Protein AF-A0A9E7HA87-F1 (afdb_monomer_lite)

pLDDT: mean 73.68, std 20.13, range [35.69, 98.12]

Organism: NCBI:txid320322

Foldseek 3Di:
DDDPPDPPDDPVVLVVLLVVLVVVVVPDDPVPDDPVNVVVNVVSVVSNVVSVVVVVVVVVVVVVVVVVVVVVVVVVVVVVVVVVVVVVVVVVVVVVVVVVVVVVVVPPDDDDDDDDDDDDDDDDDDDDDDDDDDD

Radius of gyration: 42.21 Å; chains: 1; bounding box: 72×57×112 Å

Secondary structure (DSSP, 8-state):
----------HHHHHHHHHHHHHHHHH--GGG--HHHHHHHHHHHHHHHHHHHHHHHHHHHHHHHHHHHHHHHHHHHHHHHHHHHHHHHHHHHHHHHHHHHHHHHHTS--------------PPPP---------

Sequence (135 aa):
MSKNNEQGFAHSEGNSKLLEIVERVFGTDFDKLNMDDLYRLENDLCDALKWIRSRTDQLMMDSLANLSAKEKSLLEERRLLQSAVIMEERSKSKKIADDSAAAEAAGTSRGNTEGHHAAGWRPPSRSSQPEVDTP

InterPro domains:
  IPR002487 Transcription factor, K-box [PF01486] (23-83)
  IPR002487 Transcription factor, K-box [PS51297] (1-93)

Structure (mmCIF, N/CA/C/O backbone):
data_AF-A0A9E7HA87-F1
#
_entry.id   AF-A0A9E7HA87-F1
#
loop_
_atom_site.group_PDB
_atom_site.id
_atom_site.type_symbol
_atom_site.label_atom_id
_atom_site.label_alt_id
_atom_site.label_comp_id
_atom_site.label_asym_id
_atom_site.label_entity_id
_atom_site.label_seq_id
_atom_site.pdbx_PDB_ins_code
_atom_site.Cartn_x
_atom_site.Cartn_y
_atom_site.Cartn_z
_atom_site.occupancy
_atom_site.B_iso_or_equiv
_atom_site.auth_seq_id
_atom_site.auth_comp_id
_atom_site.auth_asym_id
_atom_site.auth_atom_id
_atom_site.pdbx_PDB_model_num
ATOM 1 N N . MET A 1 1 ? 21.444 11.304 11.295 1.00 35.69 1 MET A N 1
ATOM 2 C CA . MET A 1 1 ? 20.808 10.006 10.984 1.00 35.69 1 MET A CA 1
ATOM 3 C C . MET A 1 1 ? 19.732 9.765 12.028 1.00 35.69 1 MET A C 1
ATOM 5 O O . MET A 1 1 ? 20.048 9.355 13.139 1.00 35.69 1 MET A O 1
ATOM 9 N N . SER A 1 2 ? 18.499 10.172 11.720 1.00 39.34 2 SER A N 1
ATOM 10 C CA . SER A 1 2 ? 17.364 10.050 12.637 1.00 39.34 2 SER A CA 1
ATOM 11 C C . SER A 1 2 ? 17.041 8.582 12.864 1.00 39.34 2 SER A C 1
ATOM 13 O O . SER A 1 2 ? 16.861 7.820 11.917 1.00 39.34 2 SER A O 1
ATOM 15 N N . LYS A 1 3 ? 17.010 8.197 14.137 1.00 44.00 3 LYS A N 1
ATOM 16 C CA . LYS A 1 3 ? 16.531 6.900 14.596 1.00 44.00 3 LYS A CA 1
ATOM 17 C C . LYS A 1 3 ? 15.015 6.898 14.409 1.00 44.00 3 LYS A C 1
ATOM 19 O O . LYS A 1 3 ? 14.299 7.407 15.266 1.00 44.00 3 LYS A O 1
ATOM 24 N N . ASN A 1 4 ? 14.544 6.378 13.281 1.00 40.44 4 ASN A N 1
ATOM 25 C CA . ASN A 1 4 ? 13.134 6.051 13.115 1.00 40.44 4 ASN A CA 1
ATOM 26 C C . ASN A 1 4 ? 12.860 4.830 13.992 1.00 40.44 4 ASN A C 1
ATOM 28 O O . ASN A 1 4 ? 13.150 3.692 13.632 1.00 40.44 4 ASN A O 1
ATOM 32 N N . ASN A 1 5 ? 12.411 5.119 15.209 1.00 43.28 5 ASN A N 1
ATOM 33 C CA . ASN A 1 5 ? 11.911 4.155 16.170 1.00 43.28 5 ASN A CA 1
ATOM 34 C C . ASN A 1 5 ? 10.500 3.736 15.752 1.00 43.28 5 ASN A C 1
ATOM 36 O O . ASN A 1 5 ? 9.516 4.136 16.363 1.00 43.28 5 ASN A O 1
ATOM 40 N N . GLU A 1 6 ? 10.414 2.953 14.689 1.00 47.16 6 GLU A N 1
ATOM 41 C CA . GLU A 1 6 ? 9.244 2.133 14.424 1.00 47.16 6 GLU A CA 1
ATOM 42 C C . GLU A 1 6 ? 9.715 0.708 14.655 1.00 47.16 6 GLU A C 1
ATOM 44 O O . GLU A 1 6 ? 10.301 0.063 13.787 1.00 47.16 6 GLU A O 1
ATOM 49 N N . GLN A 1 7 ? 9.535 0.237 15.892 1.00 48.50 7 GLN A N 1
ATOM 50 C CA . GLN A 1 7 ? 9.425 -1.193 16.127 1.00 48.50 7 GLN A CA 1
ATOM 51 C C . GLN A 1 7 ? 8.265 -1.655 15.249 1.00 48.50 7 GLN A C 1
ATOM 53 O O . GLN A 1 7 ? 7.102 -1.505 15.618 1.00 48.50 7 GLN A O 1
ATOM 58 N N . GLY A 1 8 ? 8.589 -2.112 14.040 1.00 47.25 8 GLY A N 1
ATOM 59 C CA . GLY A 1 8 ? 7.653 -2.779 13.159 1.00 47.25 8 GLY A CA 1
ATOM 60 C C . GLY A 1 8 ? 7.203 -4.022 13.895 1.00 47.25 8 GLY A C 1
ATOM 61 O O . GLY A 1 8 ? 7.888 -5.043 13.878 1.00 47.25 8 GLY A O 1
ATOM 62 N N . PHE A 1 9 ? 6.102 -3.909 14.627 1.00 54.44 9 PHE A N 1
ATOM 63 C CA . PHE A 1 9 ? 5.472 -5.067 15.210 1.00 54.44 9 PHE A CA 1
ATOM 64 C C . PHE A 1 9 ? 5.173 -6.046 14.067 1.00 54.44 9 PHE A C 1
ATOM 66 O O . PHE A 1 9 ? 4.648 -5.661 13.017 1.00 54.44 9 PHE A O 1
ATOM 73 N N . ALA A 1 10 ? 5.553 -7.306 14.255 1.00 58.53 10 ALA A N 1
ATOM 74 C CA . ALA A 1 10 ? 5.502 -8.311 13.208 1.00 58.53 10 ALA A CA 1
ATOM 75 C C . ALA A 1 10 ? 4.094 -8.415 12.591 1.00 58.53 10 ALA A C 1
ATOM 77 O O . ALA A 1 10 ? 3.083 -8.378 13.294 1.00 58.53 10 ALA A O 1
ATOM 78 N N . HIS A 1 11 ? 4.031 -8.596 11.267 1.00 60.31 11 HIS A N 1
ATOM 79 C CA . HIS A 1 11 ? 2.785 -8.674 10.491 1.00 60.31 11 HIS A CA 1
ATOM 80 C C . HIS A 1 11 ? 1.762 -9.679 11.064 1.00 60.31 11 HIS A C 1
ATOM 82 O O . HIS A 1 11 ? 0.555 -9.456 10.984 1.00 60.31 11 HIS A O 1
ATOM 88 N N . SER A 1 12 ? 2.235 -10.769 11.681 1.00 62.78 12 SER A N 1
ATOM 89 C CA . SER A 1 12 ? 1.391 -11.779 12.330 1.00 62.78 12 SER A CA 1
ATOM 90 C C . SER A 1 12 ? 0.789 -11.315 13.660 1.00 62.78 12 SER A C 1
ATOM 92 O O . SER A 1 12 ? -0.354 -11.647 13.961 1.00 62.78 12 SER A O 1
ATOM 94 N N . GLU A 1 13 ? 1.530 -10.533 14.444 1.00 67.12 13 GLU A N 1
ATOM 95 C CA . GLU A 1 13 ? 1.097 -10.046 15.758 1.00 67.12 13 GLU A CA 1
ATOM 96 C C . GLU A 1 13 ? 0.048 -8.934 15.615 1.00 67.12 13 GLU A C 1
ATOM 98 O O . GLU A 1 13 ? -0.961 -8.933 16.319 1.00 67.12 13 GLU A O 1
ATOM 103 N N . GLY A 1 14 ? 0.214 -8.058 14.618 1.00 72.88 14 GLY A N 1
ATOM 104 C CA . GLY A 1 14 ? -0.758 -7.007 14.302 1.00 72.88 14 GLY A CA 1
ATOM 105 C C . GLY A 1 14 ? -2.106 -7.533 13.824 1.00 72.88 14 GLY A C 1
ATOM 106 O O . GLY A 1 14 ? -3.143 -7.048 14.268 1.00 72.88 14 GLY A O 1
ATOM 107 N N . ASN A 1 15 ? -2.110 -8.560 12.968 1.00 79.38 15 ASN A N 1
ATOM 108 C CA . ASN A 1 15 ? -3.357 -9.171 12.498 1.00 79.38 15 ASN A CA 1
ATOM 109 C C . ASN A 1 15 ? -4.116 -9.863 13.639 1.00 79.38 15 ASN A C 1
ATOM 111 O O . ASN A 1 15 ? -5.333 -9.718 13.727 1.00 79.38 15 ASN A O 1
ATOM 115 N N . SER A 1 16 ? -3.409 -10.571 14.528 1.00 81.06 16 SER A N 1
ATOM 116 C CA . SER A 1 16 ? -4.027 -11.198 15.703 1.00 81.06 16 SER A CA 1
ATOM 117 C C . SER A 1 16 ? -4.630 -10.153 16.642 1.00 81.06 16 SER A C 1
ATOM 119 O O . SER A 1 16 ? -5.765 -10.306 17.084 1.00 81.06 16 SER A O 1
ATOM 121 N N . LYS A 1 17 ? -3.898 -9.065 16.909 1.00 79.56 17 LYS A N 1
ATOM 122 C CA . LYS A 1 17 ? -4.358 -7.996 17.799 1.00 79.56 17 LYS A CA 1
ATOM 123 C C . LYS A 1 17 ? -5.535 -7.217 17.207 1.00 79.56 17 LYS A C 1
ATOM 125 O O . LYS A 1 17 ? -6.478 -6.901 17.921 1.00 79.56 17 LYS A O 1
ATOM 130 N N . LEU A 1 18 ? -5.523 -6.952 15.898 1.00 85.31 18 LEU A N 1
ATOM 131 C CA . LEU A 1 18 ? -6.658 -6.346 15.196 1.00 85.31 18 LEU A CA 1
ATOM 132 C C . LEU A 1 18 ? -7.916 -7.212 15.291 1.00 85.31 18 LEU A C 1
ATOM 134 O O . LEU A 1 18 ? -8.992 -6.678 15.543 1.00 85.31 18 LEU A O 1
ATOM 138 N N . LEU A 1 19 ? -7.787 -8.529 15.109 1.00 86.25 19 LEU A N 1
ATOM 139 C CA . LEU A 1 19 ? -8.917 -9.448 15.220 1.00 86.25 19 LEU A CA 1
ATOM 140 C C . LEU A 1 19 ? -9.495 -9.455 16.640 1.00 86.25 19 LEU A C 1
ATOM 142 O O . LEU A 1 19 ? -10.707 -9.354 16.800 1.00 86.25 19 LEU A O 1
ATOM 146 N N . GLU A 1 20 ? -8.632 -9.476 17.656 1.00 84.81 20 GLU A N 1
ATOM 147 C CA . GLU A 1 20 ? -9.042 -9.408 19.061 1.00 84.81 20 GLU A CA 1
ATOM 148 C C . GLU A 1 20 ? -9.795 -8.104 19.383 1.00 84.81 20 GLU A C 1
ATOM 150 O O . GLU A 1 20 ? -10.828 -8.125 20.052 1.00 84.81 20 GLU A O 1
ATOM 155 N N . ILE A 1 21 ? -9.311 -6.964 18.876 1.00 84.25 21 ILE A N 1
ATOM 156 C CA . ILE A 1 21 ? -9.971 -5.660 19.050 1.00 84.25 21 ILE A CA 1
ATOM 157 C C . ILE A 1 21 ? -11.345 -5.659 18.371 1.00 84.25 21 ILE A C 1
ATOM 159 O O . ILE A 1 21 ? -12.324 -5.212 18.963 1.00 84.25 21 ILE A O 1
ATOM 163 N N . VAL A 1 22 ? -11.433 -6.185 17.147 1.00 84.62 22 VAL A N 1
ATOM 164 C CA . VAL A 1 22 ? -12.688 -6.292 16.393 1.00 84.62 22 VAL A CA 1
ATOM 165 C C . VAL A 1 22 ? -13.698 -7.155 17.152 1.00 84.62 22 VAL A C 1
ATOM 167 O O . VAL A 1 22 ? -14.807 -6.694 17.410 1.00 84.62 22 VAL A O 1
ATOM 170 N N . GLU A 1 23 ? -13.322 -8.362 17.578 1.00 83.88 23 GLU A N 1
ATOM 171 C CA . GLU A 1 23 ? -14.208 -9.241 18.354 1.00 83.88 23 GLU A CA 1
ATOM 172 C C . GLU A 1 23 ? -14.693 -8.576 19.647 1.00 83.88 23 GLU A C 1
ATOM 174 O O . GLU A 1 23 ? -15.881 -8.641 19.972 1.00 83.88 23 GLU A O 1
ATOM 179 N N . ARG A 1 24 ? -13.797 -7.875 20.350 1.00 80.31 24 ARG A N 1
ATOM 180 C CA . ARG A 1 24 ? -14.126 -7.150 21.580 1.00 80.31 24 ARG A CA 1
ATOM 181 C C . ARG A 1 24 ? -15.154 -6.045 21.336 1.00 80.31 24 ARG A C 1
ATOM 183 O O . ARG A 1 24 ? -16.128 -5.982 22.074 1.00 80.31 24 ARG A O 1
ATOM 190 N N . VAL A 1 25 ? -14.968 -5.225 20.298 1.00 80.88 25 VAL A N 1
ATOM 191 C CA . VAL A 1 25 ? -15.869 -4.107 19.947 1.00 80.88 25 VAL A CA 1
ATOM 192 C C . VAL A 1 25 ? -17.247 -4.610 19.498 1.00 80.88 25 VAL A C 1
ATOM 194 O O . VAL A 1 25 ? -18.268 -4.034 19.870 1.00 80.88 25 VAL A O 1
ATOM 197 N N . PHE A 1 26 ? -17.302 -5.684 18.703 1.00 78.44 26 PHE A N 1
ATOM 198 C CA . PHE A 1 26 ? -18.569 -6.239 18.210 1.00 78.44 26 PHE A CA 1
ATOM 199 C C . PHE A 1 26 ? -19.359 -6.996 19.289 1.00 78.44 26 PHE A C 1
ATOM 201 O O . PHE A 1 26 ? -20.580 -7.099 19.183 1.00 78.44 26 PHE A O 1
ATOM 208 N N . GLY A 1 27 ? -18.685 -7.520 20.317 1.00 76.19 27 GLY A N 1
ATOM 209 C CA . GLY A 1 27 ? -19.312 -8.213 21.445 1.00 76.19 27 GLY A CA 1
ATOM 210 C C . GLY A 1 27 ? -19.712 -7.313 22.619 1.00 76.19 27 GLY A C 1
ATOM 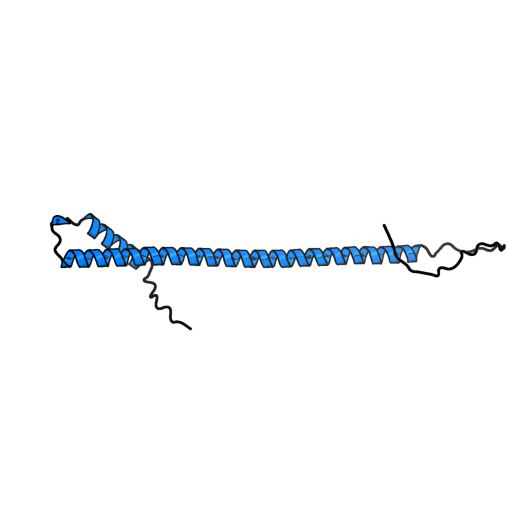211 O O . GLY A 1 27 ? -20.379 -7.785 23.540 1.00 76.19 27 GLY A O 1
ATOM 212 N N . THR A 1 28 ? -19.304 -6.040 22.625 1.00 79.94 28 THR A N 1
ATOM 213 C CA . THR A 1 28 ? -19.588 -5.115 23.731 1.00 79.94 28 THR A CA 1
ATOM 214 C C . THR A 1 28 ? -20.992 -4.519 23.675 1.00 79.94 28 THR A C 1
ATOM 216 O O . THR A 1 28 ? -21.415 -3.960 22.667 1.00 79.94 28 THR A O 1
ATOM 219 N N . ASP A 1 29 ? -21.687 -4.584 24.812 1.00 80.88 29 ASP A N 1
ATOM 220 C CA . ASP A 1 29 ? -22.921 -3.842 25.071 1.00 80.88 29 ASP A CA 1
ATOM 221 C C . ASP A 1 29 ? -22.562 -2.462 25.639 1.00 80.88 29 ASP A C 1
ATOM 223 O O . ASP A 1 29 ? -22.144 -2.340 26.795 1.00 80.88 29 ASP A O 1
ATOM 227 N N . PHE A 1 30 ? -22.672 -1.430 24.801 1.00 76.06 30 PHE A N 1
ATOM 228 C CA . PHE A 1 30 ? -22.210 -0.076 25.111 1.00 76.06 30 PHE A CA 1
ATOM 229 C C . PHE A 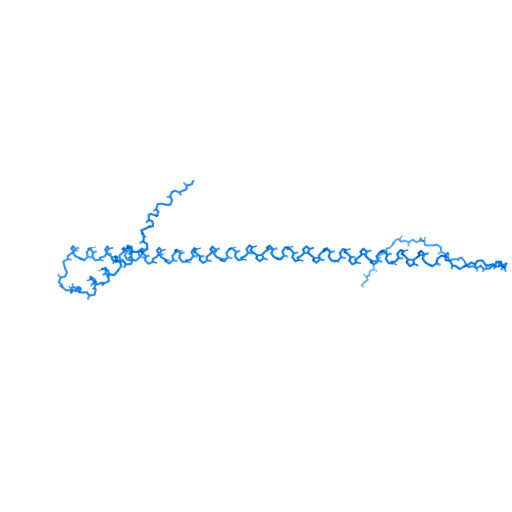1 30 ? -22.925 0.556 26.308 1.00 76.06 30 PHE A C 1
ATOM 231 O O . PHE A 1 30 ? -22.316 1.350 27.023 1.00 76.06 30 PHE A O 1
ATOM 238 N N . ASP A 1 31 ? -24.165 0.150 26.582 1.00 79.81 31 ASP A N 1
ATOM 239 C CA . ASP A 1 31 ? -24.965 0.690 27.686 1.00 79.81 31 ASP A CA 1
ATOM 240 C C . ASP A 1 31 ? -24.482 0.198 29.062 1.00 79.81 31 ASP A C 1
ATOM 242 O O . ASP A 1 31 ? -24.870 0.738 30.100 1.00 79.81 31 ASP A O 1
ATOM 246 N N . LYS A 1 32 ? -23.622 -0.830 29.087 1.00 84.56 32 LYS A N 1
ATOM 247 C CA . LYS A 1 32 ? -23.067 -1.434 30.309 1.00 84.56 32 LYS A CA 1
ATOM 248 C C . LYS A 1 32 ? -21.609 -1.062 30.569 1.00 84.56 32 LYS A C 1
ATOM 250 O O . LYS A 1 32 ? -21.064 -1.477 31.593 1.00 84.56 32 LYS A O 1
ATOM 255 N N . LEU A 1 33 ? -20.970 -0.320 29.664 1.00 85.44 33 LEU A N 1
ATOM 256 C CA . LEU A 1 33 ? -19.570 0.068 29.817 1.00 85.44 33 LEU A CA 1
ATOM 257 C C . LEU A 1 33 ? -19.429 1.132 30.908 1.00 85.44 33 LEU A C 1
ATOM 259 O O . LEU A 1 33 ? -20.157 2.124 30.939 1.00 85.44 33 LEU A O 1
ATOM 263 N N . ASN A 1 34 ? -18.458 0.938 31.796 1.00 88.06 34 ASN A N 1
ATOM 264 C CA . ASN A 1 34 ? -18.014 1.991 32.705 1.00 88.06 34 ASN A CA 1
ATOM 265 C C . ASN A 1 34 ? -16.946 2.876 32.027 1.00 88.06 34 ASN A C 1
ATOM 267 O O . ASN A 1 34 ? -16.500 2.613 30.909 1.00 88.06 34 ASN A O 1
ATOM 271 N N . MET A 1 35 ? -16.526 3.938 32.721 1.00 90.06 35 MET A N 1
ATOM 272 C CA . MET A 1 35 ? -15.533 4.896 32.219 1.00 90.06 35 MET A CA 1
ATOM 273 C C . MET A 1 35 ? -14.195 4.231 31.842 1.00 90.06 35 MET A C 1
ATOM 275 O O . MET A 1 35 ? -13.612 4.568 30.812 1.00 90.06 35 MET A O 1
ATOM 279 N N . ASP A 1 36 ? -13.720 3.274 32.644 1.00 90.25 36 ASP A N 1
ATOM 280 C CA . ASP A 1 36 ? -12.442 2.590 32.416 1.00 90.25 36 ASP A CA 1
ATOM 281 C C . ASP A 1 36 ? -12.513 1.651 31.205 1.00 90.25 36 ASP A C 1
ATOM 283 O O . ASP A 1 36 ? -11.566 1.551 30.421 1.00 90.25 36 ASP A O 1
ATOM 287 N N . ASP A 1 37 ? -13.652 0.982 31.016 1.00 86.00 37 ASP A N 1
ATOM 288 C CA . ASP A 1 37 ? -13.900 0.141 29.849 1.00 86.00 37 ASP A CA 1
ATOM 289 C C . ASP A 1 37 ? -13.979 0.969 28.565 1.00 86.00 37 ASP A C 1
ATOM 291 O O . ASP A 1 37 ? -13.428 0.560 27.542 1.00 86.00 37 ASP A O 1
ATOM 295 N N . LEU A 1 38 ? -14.595 2.153 28.627 1.00 87.19 38 LEU A N 1
ATOM 296 C CA . LEU A 1 38 ? -14.652 3.077 27.497 1.00 87.19 38 LEU A CA 1
ATOM 297 C C . LEU A 1 38 ? -13.258 3.605 27.129 1.00 87.19 38 LEU A C 1
ATOM 299 O O . LEU A 1 38 ? -12.903 3.626 25.952 1.00 87.19 38 LEU A O 1
ATOM 303 N N . TYR A 1 39 ? -12.438 3.954 28.125 1.00 90.06 39 TYR A N 1
ATOM 304 C CA . TYR A 1 39 ? -11.050 4.372 27.909 1.00 90.06 39 TYR A CA 1
ATOM 305 C C . TYR A 1 39 ? -10.189 3.246 27.318 1.00 90.06 39 TYR A C 1
ATOM 307 O O . TYR A 1 39 ? -9.353 3.469 26.438 1.00 90.06 39 TYR A O 1
ATOM 315 N N . ARG A 1 40 ? -10.389 2.004 27.771 1.00 86.81 40 ARG A N 1
ATOM 316 C CA . ARG A 1 40 ? -9.703 0.839 27.198 1.00 86.81 40 ARG A CA 1
ATOM 317 C C . ARG A 1 40 ? -10.102 0.624 25.738 1.00 86.81 40 ARG A C 1
ATOM 319 O O . ARG A 1 40 ? -9.225 0.418 24.904 1.00 86.81 40 ARG A O 1
ATOM 326 N N . LEU A 1 41 ? -11.392 0.743 25.428 1.00 87.50 41 LEU A N 1
ATOM 327 C CA . LEU A 1 41 ? -11.910 0.617 24.068 1.00 87.50 41 LEU A CA 1
ATOM 328 C C . LEU A 1 41 ? -11.359 1.701 23.132 1.00 87.50 41 LEU A C 1
ATOM 330 O O . LEU A 1 41 ? -10.974 1.411 22.002 1.00 87.50 41 LEU A O 1
ATOM 334 N N . GLU A 1 42 ? -11.281 2.946 23.601 1.00 90.12 42 GLU A N 1
ATOM 335 C CA . GLU A 1 42 ? -10.678 4.050 22.851 1.00 90.12 42 GLU A CA 1
ATOM 336 C C . GLU A 1 42 ? -9.212 3.758 22.500 1.00 90.12 42 GLU A C 1
ATOM 338 O O . GLU A 1 42 ? -8.800 3.925 21.349 1.00 90.12 42 GLU A O 1
ATOM 343 N N . ASN A 1 43 ? -8.434 3.270 23.470 1.00 90.00 43 ASN A N 1
ATOM 344 C CA . ASN A 1 43 ? -7.042 2.887 23.242 1.00 90.00 43 ASN A CA 1
ATOM 345 C C . ASN A 1 43 ? -6.914 1.735 22.241 1.00 90.00 43 ASN A C 1
ATOM 347 O O . ASN A 1 43 ? -6.077 1.806 21.340 1.00 90.00 43 ASN A O 1
ATOM 351 N N . ASP A 1 44 ? -7.761 0.711 22.361 1.00 86.44 44 ASP A N 1
ATOM 352 C CA . ASP A 1 44 ? -7.797 -0.419 21.433 1.00 86.44 44 ASP A CA 1
ATOM 353 C C . ASP A 1 44 ? -8.067 0.056 19.993 1.00 86.44 44 ASP A C 1
ATOM 355 O O . ASP A 1 44 ? -7.350 -0.312 19.061 1.00 86.44 44 ASP A O 1
ATOM 359 N N . LEU A 1 45 ? -9.051 0.938 19.799 1.00 87.81 45 LEU A N 1
ATOM 360 C CA . LEU A 1 45 ? -9.362 1.517 18.488 1.00 87.81 45 LEU A CA 1
ATOM 361 C C . LEU A 1 45 ? -8.224 2.396 17.954 1.00 87.81 45 LEU A C 1
ATOM 363 O O . LEU A 1 45 ? -7.900 2.338 16.764 1.00 87.81 45 LEU A O 1
ATOM 367 N N . CYS A 1 46 ? -7.586 3.187 18.819 1.00 90.44 46 CYS A N 1
ATOM 368 C CA . CYS A 1 46 ? -6.430 3.995 18.440 1.00 90.44 46 CYS A CA 1
ATOM 369 C C . CYS A 1 46 ? -5.260 3.122 17.983 1.00 90.44 46 CYS A C 1
ATOM 371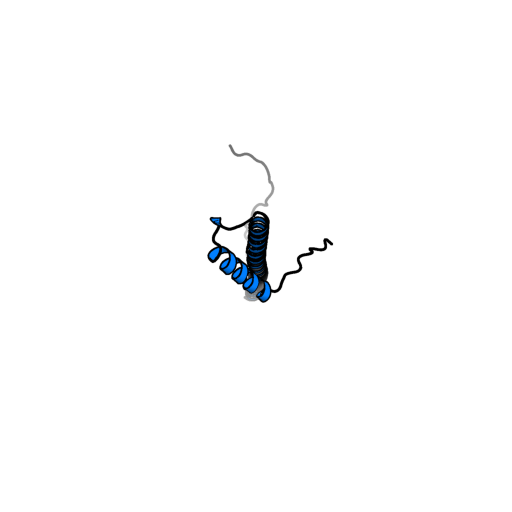 O O . CYS A 1 46 ? -4.612 3.434 16.982 1.00 90.44 46 CYS A O 1
ATOM 373 N N . ASP A 1 47 ? -4.990 2.026 18.687 1.00 84.88 47 ASP A N 1
ATOM 374 C CA . ASP A 1 47 ? -3.967 1.072 18.286 1.00 84.88 47 ASP A CA 1
ATOM 375 C C . ASP A 1 47 ? -4.328 0.430 16.949 1.00 84.88 47 ASP A C 1
ATOM 377 O O . ASP A 1 47 ? -3.512 0.480 16.028 1.00 84.88 47 ASP A O 1
ATOM 381 N N . ALA A 1 48 ? -5.554 -0.080 16.787 1.00 85.81 48 ALA A N 1
ATOM 382 C CA . ALA A 1 48 ? -6.035 -0.635 15.521 1.00 85.81 48 ALA A CA 1
ATOM 383 C C . ALA A 1 48 ? -5.820 0.327 14.338 1.00 85.81 48 ALA A C 1
ATOM 385 O O . ALA A 1 48 ? -5.341 -0.073 13.273 1.00 85.81 48 ALA A O 1
ATOM 386 N N . LEU A 1 49 ? -6.100 1.615 14.536 1.00 89.31 49 LEU A N 1
ATOM 387 C CA . LEU A 1 49 ? -5.894 2.640 13.518 1.00 89.31 49 LEU A CA 1
ATOM 388 C C . LEU A 1 49 ? -4.410 2.830 13.173 1.00 89.31 49 LEU A C 1
ATOM 390 O O . LEU A 1 49 ? -4.067 2.902 11.989 1.00 89.31 49 LEU A O 1
ATOM 394 N N . LYS A 1 50 ? -3.514 2.865 14.172 1.00 87.69 50 LYS A N 1
ATOM 395 C CA . LYS A 1 50 ? -2.057 2.933 13.940 1.00 87.69 50 LYS A CA 1
ATOM 396 C C . LYS A 1 50 ? -1.573 1.742 13.112 1.00 87.69 50 LYS A C 1
ATOM 398 O O . LYS A 1 50 ? -0.788 1.933 12.186 1.00 87.69 50 LYS A O 1
ATOM 403 N N . TRP A 1 51 ? -2.073 0.537 13.394 1.00 83.38 51 TRP A N 1
ATOM 404 C CA . TRP A 1 51 ? -1.730 -0.669 12.635 1.00 83.38 51 TRP A CA 1
ATOM 405 C C . TRP A 1 51 ? -2.149 -0.583 11.171 1.00 83.38 51 TRP A C 1
ATOM 407 O O . TRP A 1 51 ? -1.340 -0.843 10.278 1.00 83.38 51 TRP A O 1
ATOM 417 N N . ILE A 1 52 ? -3.398 -0.190 10.910 1.00 87.00 52 ILE A N 1
ATOM 418 C CA . ILE A 1 52 ? -3.914 -0.029 9.544 1.00 87.00 52 ILE A CA 1
ATOM 419 C C . ILE A 1 52 ? -3.078 1.002 8.783 1.00 87.00 52 ILE A C 1
ATOM 421 O O . ILE A 1 52 ? -2.698 0.767 7.632 1.00 87.00 52 ILE A O 1
ATOM 425 N N . ARG A 1 53 ? -2.745 2.123 9.431 1.00 90.81 53 ARG A N 1
ATOM 426 C CA . ARG A 1 53 ? -1.917 3.171 8.836 1.00 90.81 53 ARG A CA 1
ATOM 427 C C . ARG A 1 53 ? -0.513 2.670 8.506 1.00 90.81 53 ARG A C 1
ATOM 429 O O . ARG A 1 53 ? -0.104 2.790 7.360 1.00 90.81 53 ARG A O 1
ATOM 436 N N . SER A 1 54 ? 0.161 2.021 9.454 1.00 86.44 54 SER A N 1
ATOM 437 C CA . SER A 1 54 ? 1.493 1.442 9.239 1.00 86.44 54 SER A CA 1
ATOM 438 C C . SER A 1 54 ? 1.506 0.438 8.080 1.00 86.44 54 SER A C 1
ATOM 440 O O . SER A 1 54 ? 2.372 0.507 7.210 1.00 86.44 54 SER A O 1
ATOM 442 N N . ARG A 1 55 ? 0.501 -0.444 7.987 1.00 88.25 55 ARG A N 1
ATOM 443 C CA . ARG A 1 55 ? 0.375 -1.382 6.860 1.00 88.25 55 ARG A CA 1
ATOM 444 C C . ARG A 1 55 ? 0.161 -0.663 5.527 1.00 88.25 55 ARG A C 1
ATOM 446 O O . ARG A 1 55 ? 0.709 -1.086 4.512 1.00 88.25 55 ARG A O 1
ATOM 453 N N . THR A 1 56 ? -0.645 0.393 5.524 1.00 91.06 56 THR A N 1
ATOM 454 C CA . THR A 1 56 ? -0.892 1.205 4.326 1.00 91.06 56 THR A CA 1
ATOM 455 C C . THR A 1 56 ? 0.397 1.886 3.870 1.00 91.06 56 THR A C 1
ATOM 457 O O . THR A 1 56 ? 0.749 1.796 2.696 1.00 91.06 56 THR A O 1
ATOM 460 N N . ASP A 1 57 ? 1.138 2.484 4.803 1.00 91.25 57 ASP A N 1
ATOM 461 C CA . ASP A 1 57 ? 2.423 3.130 4.540 1.00 91.25 57 ASP A CA 1
ATOM 462 C C . ASP A 1 57 ? 3.454 2.127 4.003 1.00 91.25 57 ASP A C 1
ATOM 464 O O . ASP A 1 57 ? 4.101 2.403 2.993 1.00 91.25 57 ASP A O 1
ATOM 468 N N . GLN A 1 58 ? 3.538 0.925 4.584 1.00 89.12 58 GLN A N 1
ATOM 469 C CA . GLN A 1 58 ? 4.417 -0.138 4.090 1.00 89.12 58 GLN A CA 1
ATOM 470 C C . GLN A 1 58 ? 4.101 -0.517 2.637 1.00 89.12 58 GLN A C 1
ATOM 472 O O . GLN A 1 58 ? 4.999 -0.550 1.799 1.00 89.12 58 GLN A O 1
ATOM 477 N N . LEU A 1 59 ? 2.824 -0.742 2.309 1.00 90.44 59 LEU A N 1
ATOM 478 C CA . LEU A 1 59 ? 2.411 -1.078 0.942 1.00 90.44 59 LEU A CA 1
ATOM 479 C C . LEU A 1 59 ? 2.724 0.050 -0.052 1.00 90.44 59 LEU A C 1
ATOM 481 O O . LEU A 1 59 ? 3.106 -0.215 -1.195 1.00 90.44 59 LEU A O 1
ATOM 485 N N . MET A 1 60 ? 2.584 1.30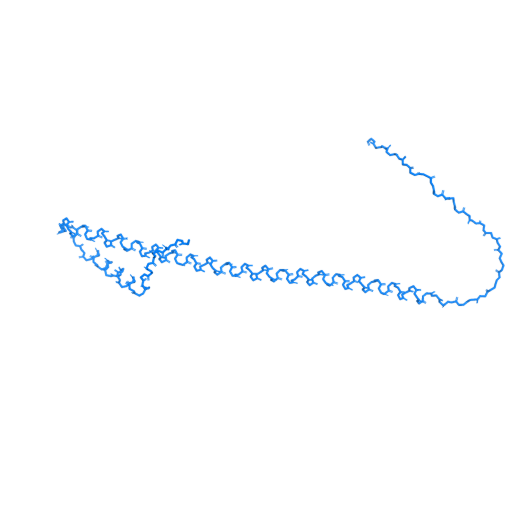9 0.368 1.00 95.81 60 MET A N 1
ATOM 486 C CA . MET A 1 60 ? 2.962 2.457 -0.456 1.00 95.81 60 MET A CA 1
ATOM 487 C C . MET A 1 60 ? 4.473 2.516 -0.688 1.00 95.81 60 MET A C 1
ATOM 489 O O . MET A 1 60 ? 4.897 2.762 -1.817 1.00 95.81 60 MET A O 1
ATOM 493 N N . MET A 1 61 ? 5.284 2.257 0.341 1.00 95.56 61 MET A N 1
ATOM 494 C CA . MET A 1 61 ? 6.745 2.221 0.218 1.00 95.56 61 MET A CA 1
ATOM 495 C C . MET A 1 61 ? 7.213 1.086 -0.693 1.00 95.56 61 MET A C 1
ATOM 497 O O . MET A 1 61 ? 8.067 1.309 -1.551 1.00 95.56 61 MET A O 1
ATOM 501 N N . ASP A 1 62 ? 6.609 -0.097 -0.578 1.00 94.50 62 ASP A N 1
ATOM 502 C CA . ASP A 1 62 ? 6.901 -1.236 -1.453 1.00 94.50 62 ASP A CA 1
ATOM 503 C C . ASP A 1 62 ? 6.560 -0.910 -2.919 1.00 94.50 62 ASP A C 1
ATOM 505 O O . ASP A 1 62 ? 7.350 -1.169 -3.832 1.00 94.50 62 ASP A O 1
ATOM 509 N N . SER A 1 63 ? 5.407 -0.271 -3.155 1.00 96.75 63 SER A N 1
ATOM 510 C CA . SER A 1 63 ? 5.001 0.201 -4.485 1.00 96.75 63 SER A CA 1
ATOM 511 C C . SER A 1 63 ? 5.975 1.243 -5.044 1.00 96.75 63 SER A C 1
ATOM 513 O O . SER A 1 63 ? 6.422 1.130 -6.189 1.00 96.75 63 SER A O 1
ATOM 515 N N . LEU A 1 64 ? 6.368 2.223 -4.225 1.00 98.00 64 LEU A N 1
ATOM 516 C CA . LEU A 1 64 ? 7.330 3.255 -4.603 1.00 98.00 64 LEU A CA 1
ATOM 517 C C . LEU A 1 64 ? 8.691 2.649 -4.971 1.00 98.00 64 LEU A C 1
ATOM 519 O O . LEU A 1 64 ? 9.282 3.026 -5.984 1.00 98.00 64 LEU A O 1
ATOM 523 N N . ALA A 1 65 ? 9.174 1.683 -4.188 1.00 97.12 65 ALA A N 1
ATOM 524 C CA . ALA A 1 65 ? 10.430 0.991 -4.450 1.00 97.12 65 ALA A CA 1
ATOM 525 C C . ALA A 1 65 ? 10.386 0.214 -5.774 1.00 97.12 65 ALA A C 1
ATOM 527 O O . ALA A 1 65 ? 11.308 0.322 -6.587 1.00 97.12 65 ALA A O 1
ATOM 528 N N . ASN A 1 66 ? 9.296 -0.516 -6.025 1.00 97.25 66 ASN A N 1
ATOM 529 C CA . ASN A 1 66 ? 9.099 -1.253 -7.271 1.00 97.25 66 ASN A CA 1
ATOM 530 C C . ASN A 1 66 ? 9.054 -0.315 -8.491 1.00 97.25 66 ASN A C 1
ATOM 532 O O . ASN A 1 66 ? 9.730 -0.551 -9.495 1.00 97.25 66 ASN A O 1
ATOM 536 N N . LEU A 1 67 ? 8.308 0.790 -8.393 1.00 98.12 67 LEU A N 1
ATOM 537 C CA . LEU A 1 67 ? 8.244 1.797 -9.453 1.00 98.12 67 LEU A CA 1
ATOM 538 C C . LEU A 1 67 ? 9.612 2.436 -9.714 1.00 98.12 67 LEU A C 1
ATOM 540 O O . LEU A 1 67 ? 10.016 2.537 -10.871 1.00 98.12 67 LEU A O 1
ATOM 544 N N . SER A 1 68 ? 10.361 2.789 -8.666 1.00 97.19 68 SER A N 1
ATOM 545 C CA . SER A 1 68 ? 11.712 3.349 -8.801 1.00 97.19 68 SER A CA 1
ATOM 546 C C . SER A 1 68 ? 12.688 2.370 -9.462 1.00 97.19 68 SER A C 1
ATOM 548 O O . SER A 1 68 ? 13.501 2.764 -10.300 1.00 97.19 68 SER A O 1
ATOM 550 N N . ALA A 1 69 ? 12.609 1.079 -9.130 1.00 97.81 69 ALA A N 1
ATOM 551 C CA . ALA A 1 69 ? 13.421 0.053 -9.782 1.00 97.81 69 ALA A CA 1
ATOM 552 C C . ALA A 1 69 ? 13.091 -0.058 -11.280 1.00 97.81 69 ALA A C 1
ATOM 554 O O . ALA A 1 69 ? 13.998 -0.105 -12.117 1.00 97.81 69 ALA A O 1
ATOM 555 N N . LYS A 1 70 ? 11.799 -0.027 -11.627 1.00 98.06 70 LYS A N 1
ATOM 556 C CA . LYS A 1 70 ? 11.341 -0.058 -13.019 1.00 98.06 70 LYS A CA 1
ATOM 557 C C . LYS A 1 70 ? 11.779 1.181 -13.800 1.00 98.06 70 LYS A C 1
ATOM 559 O O . LYS A 1 70 ? 12.248 1.046 -14.927 1.00 98.06 70 LYS A O 1
ATOM 564 N N . GLU A 1 71 ? 11.676 2.365 -13.204 1.00 98.00 71 GLU A N 1
ATOM 565 C CA . GLU A 1 71 ? 12.148 3.616 -13.801 1.00 98.00 71 GLU A CA 1
ATOM 566 C C . GLU A 1 71 ? 13.642 3.541 -14.140 1.00 98.00 71 GLU A C 1
ATOM 568 O O . GLU A 1 71 ? 14.033 3.815 -15.273 1.00 98.00 71 GLU A O 1
ATOM 573 N N . LYS A 1 72 ? 14.476 3.088 -13.196 1.00 98.06 72 LYS A N 1
ATOM 574 C CA . LYS A 1 72 ? 15.921 2.927 -13.418 1.00 98.06 72 LYS A CA 1
ATOM 575 C C . LYS A 1 72 ? 16.228 1.952 -14.554 1.00 98.06 72 LYS A C 1
ATOM 577 O O . LYS A 1 72 ? 17.080 2.249 -15.386 1.00 98.06 72 LYS A O 1
ATOM 582 N N . SER A 1 73 ? 15.522 0.822 -14.613 1.00 97.69 73 SER A N 1
ATOM 583 C CA . SER A 1 73 ? 15.683 -0.161 -15.692 1.00 97.69 73 SER A CA 1
ATOM 584 C C . SER A 1 73 ? 15.355 0.435 -17.061 1.00 97.69 73 SER A C 1
ATOM 586 O O . SER A 1 73 ? 16.110 0.245 -18.010 1.00 97.69 73 SER A O 1
ATOM 588 N N . LEU A 1 74 ? 14.250 1.178 -17.165 1.00 98.12 74 LEU A N 1
ATOM 589 C CA . LEU A 1 74 ? 13.832 1.810 -18.418 1.00 98.12 74 LEU A CA 1
ATOM 590 C C . LEU A 1 74 ? 14.789 2.926 -18.848 1.00 98.12 74 LEU A C 1
ATOM 592 O O . LEU A 1 74 ? 15.067 3.079 -20.037 1.00 98.12 74 LEU A O 1
ATOM 596 N N . LEU A 1 75 ? 15.313 3.703 -17.898 1.00 98.06 75 LEU A N 1
ATOM 597 C CA . LEU A 1 75 ? 16.324 4.719 -18.186 1.00 98.06 75 LEU A CA 1
ATOM 598 C C . LEU A 1 75 ? 17.614 4.094 -18.722 1.00 98.06 75 LEU A C 1
ATOM 600 O O . LEU A 1 75 ? 18.191 4.623 -19.673 1.00 98.06 75 LEU A O 1
ATOM 604 N N . GLU A 1 76 ? 18.041 2.964 -18.159 1.00 97.44 76 GLU A N 1
ATOM 605 C CA . GLU A 1 76 ? 19.220 2.247 -18.640 1.00 97.44 76 GLU A CA 1
ATOM 606 C C . GLU A 1 76 ? 18.995 1.645 -20.033 1.00 97.44 76 GLU A C 1
ATOM 608 O O . GLU A 1 76 ? 19.828 1.822 -20.921 1.00 97.44 76 GLU A O 1
ATOM 613 N N . GLU A 1 77 ? 17.842 1.019 -20.273 1.00 97.44 77 GLU A N 1
ATOM 614 C CA . GLU A 1 77 ? 17.476 0.513 -21.600 1.00 97.44 77 GLU A CA 1
ATOM 615 C C . GLU A 1 77 ? 17.457 1.640 -22.641 1.00 97.44 77 GLU A C 1
ATOM 617 O O . GLU A 1 77 ? 18.082 1.534 -23.699 1.00 97.44 77 GLU A O 1
ATOM 622 N N . ARG A 1 78 ? 16.825 2.774 -22.314 1.00 97.31 78 ARG A N 1
ATOM 623 C CA . ARG A 1 78 ? 16.812 3.962 -23.175 1.00 97.31 78 ARG A CA 1
ATOM 624 C C . ARG A 1 78 ? 18.229 4.447 -23.479 1.00 97.31 78 ARG A C 1
ATOM 626 O O . ARG A 1 78 ? 18.516 4.791 -24.625 1.00 97.31 78 ARG A O 1
ATOM 633 N N . ARG A 1 79 ? 19.113 4.485 -22.477 1.00 97.69 79 ARG A N 1
ATOM 634 C CA . ARG A 1 79 ? 20.514 4.903 -22.636 1.00 97.69 79 ARG A CA 1
ATOM 635 C C . ARG A 1 79 ? 21.260 3.981 -23.603 1.00 97.69 79 ARG A C 1
ATOM 637 O O . ARG A 1 79 ? 21.979 4.468 -24.477 1.00 97.69 79 ARG A O 1
ATOM 644 N N . LEU A 1 80 ? 21.080 2.668 -23.468 1.00 97.00 80 LEU A N 1
ATOM 645 C CA . LEU A 1 80 ? 21.692 1.674 -24.352 1.00 97.00 80 LEU A CA 1
ATOM 646 C C . LEU A 1 80 ? 21.181 1.807 -25.788 1.00 97.00 80 LEU A C 1
ATOM 648 O O . LEU A 1 80 ? 21.990 1.859 -26.715 1.00 97.00 80 LEU A O 1
ATOM 652 N N . LEU A 1 81 ? 19.866 1.940 -25.973 1.00 97.00 81 LEU A N 1
ATOM 653 C CA . LEU A 1 81 ? 19.258 2.142 -27.289 1.00 97.00 81 LEU A CA 1
ATOM 654 C C . LEU A 1 81 ? 19.751 3.432 -27.948 1.00 97.00 81 LEU A C 1
ATOM 656 O O . LEU A 1 81 ? 20.153 3.414 -29.108 1.00 97.00 81 LEU A O 1
ATOM 660 N N . GLN A 1 82 ? 19.800 4.539 -27.205 1.00 96.44 82 GLN A N 1
ATOM 661 C CA . GLN A 1 82 ? 20.318 5.803 -27.724 1.00 96.44 82 GLN A CA 1
ATOM 662 C C . GLN A 1 82 ? 21.788 5.677 -28.152 1.00 96.44 82 GLN A C 1
ATOM 664 O O . GLN A 1 82 ? 22.165 6.161 -29.218 1.00 96.44 82 GLN A O 1
ATOM 669 N N . SER A 1 83 ? 22.616 4.977 -27.369 1.00 95.12 83 SER A N 1
ATOM 670 C CA . SER A 1 83 ? 24.004 4.702 -27.753 1.00 95.12 83 SER A CA 1
ATOM 671 C C . SER A 1 83 ? 24.098 3.820 -28.999 1.00 95.12 83 SER A C 1
ATOM 673 O O . SER A 1 83 ? 24.982 4.044 -29.826 1.00 95.12 83 SER A O 1
ATOM 675 N N . ALA A 1 84 ? 23.228 2.817 -29.138 1.00 94.88 84 ALA A N 1
ATOM 676 C CA . ALA A 1 84 ? 23.214 1.928 -30.294 1.00 94.88 84 ALA A CA 1
ATOM 677 C C . ALA A 1 84 ? 22.861 2.691 -31.577 1.00 94.88 84 ALA A C 1
ATOM 679 O O . ALA A 1 84 ? 23.578 2.563 -32.568 1.00 94.88 84 ALA A O 1
ATOM 680 N N . VAL A 1 85 ? 21.845 3.558 -31.523 1.00 94.31 85 VAL A N 1
ATOM 681 C CA . VAL A 1 85 ? 21.456 4.433 -32.642 1.00 94.31 85 VAL A CA 1
ATOM 682 C C . VAL A 1 85 ? 22.623 5.327 -33.067 1.00 94.31 85 VAL A C 1
ATOM 684 O O . VAL A 1 85 ? 22.989 5.337 -34.240 1.00 94.31 85 VAL A O 1
ATOM 687 N N . ILE A 1 86 ? 23.283 5.999 -32.116 1.00 93.81 86 ILE A N 1
ATOM 688 C CA . ILE A 1 86 ? 24.442 6.861 -32.411 1.00 93.81 86 ILE A CA 1
ATOM 689 C C . ILE A 1 86 ? 25.586 6.059 -33.055 1.00 93.81 86 ILE A C 1
ATOM 691 O O . ILE A 1 86 ? 26.266 6.543 -33.962 1.00 93.81 86 ILE A O 1
ATOM 695 N N . MET A 1 87 ? 25.850 4.835 -32.586 1.00 91.06 87 MET A N 1
ATOM 696 C CA . MET A 1 87 ? 26.878 3.980 -33.187 1.00 91.06 87 MET A CA 1
ATOM 697 C C . MET A 1 87 ? 26.513 3.571 -34.612 1.00 91.06 87 MET A C 1
ATOM 699 O O . MET A 1 87 ? 27.365 3.658 -35.495 1.00 91.06 87 MET A O 1
ATOM 703 N N . GLU A 1 88 ? 25.264 3.177 -34.848 1.00 91.62 88 GLU A N 1
ATOM 704 C CA . GLU A 1 88 ? 24.789 2.780 -36.170 1.00 91.62 88 GLU A CA 1
ATOM 705 C C . GLU A 1 88 ? 24.857 3.941 -37.172 1.00 91.62 88 GLU A C 1
ATOM 707 O O . GLU A 1 88 ? 25.346 3.761 -38.289 1.00 91.62 88 GLU A O 1
ATOM 712 N N . GLU A 1 89 ? 24.449 5.146 -36.769 1.00 89.06 89 GLU A N 1
ATOM 713 C CA . GLU A 1 89 ? 24.579 6.359 -37.584 1.00 89.06 89 GLU A CA 1
ATOM 714 C C . GLU A 1 89 ? 26.041 6.649 -37.938 1.00 89.06 89 GLU A C 1
ATOM 716 O O . GLU A 1 89 ? 26.365 6.882 -39.105 1.00 89.06 89 GLU A O 1
ATOM 721 N N . ARG A 1 90 ? 26.960 6.553 -36.967 1.00 85.94 90 ARG A N 1
ATOM 722 C CA . ARG A 1 90 ? 28.399 6.726 -37.234 1.00 85.94 90 ARG A CA 1
ATOM 723 C C . ARG A 1 90 ? 28.950 5.659 -38.177 1.00 85.94 90 ARG A C 1
ATOM 725 O O . ARG A 1 90 ? 29.760 5.981 -39.045 1.00 85.94 90 ARG A O 1
ATOM 732 N N . SER A 1 91 ? 28.520 4.406 -38.040 1.00 81.44 91 SER A N 1
ATOM 733 C CA . SER A 1 91 ? 28.916 3.325 -38.948 1.00 81.44 91 SER A CA 1
ATOM 734 C C . SER A 1 91 ? 28.388 3.538 -40.367 1.00 81.44 91 SER A C 1
ATOM 736 O O . SER A 1 91 ? 29.125 3.289 -41.320 1.00 81.44 91 SER A O 1
ATOM 738 N N . LYS A 1 92 ? 27.152 4.030 -40.526 1.00 81.56 92 LYS A N 1
ATOM 739 C CA . LYS A 1 92 ? 26.578 4.387 -41.833 1.00 81.56 92 LYS A CA 1
ATOM 740 C C . LYS A 1 92 ? 27.354 5.533 -42.486 1.00 81.56 92 LYS A C 1
ATOM 742 O O . LYS A 1 92 ? 27.784 5.381 -43.625 1.00 81.56 92 LYS A O 1
ATOM 747 N N . SER A 1 93 ? 27.627 6.619 -41.758 1.00 73.75 93 SER A N 1
ATOM 748 C CA . SER A 1 93 ? 28.427 7.744 -42.272 1.00 73.75 93 SER A CA 1
ATOM 749 C C . SER A 1 93 ? 29.849 7.334 -42.662 1.00 73.75 93 SER A C 1
ATOM 751 O O . SER A 1 93 ? 30.364 7.808 -43.670 1.00 73.75 93 SER A O 1
ATOM 753 N N . LYS A 1 94 ? 30.478 6.420 -41.909 1.00 70.38 94 LYS A N 1
ATOM 754 C CA . LYS A 1 94 ? 31.811 5.906 -42.249 1.00 70.38 94 LYS A CA 1
ATOM 755 C C . LYS A 1 94 ? 31.809 5.042 -43.514 1.00 70.38 94 LYS A C 1
ATOM 757 O O . LYS A 1 94 ? 32.666 5.244 -44.361 1.00 70.38 94 LYS A O 1
ATOM 762 N N . LYS A 1 95 ? 30.827 4.148 -43.683 1.00 67.12 95 LYS A N 1
ATOM 763 C CA . LYS A 1 95 ? 30.682 3.356 -44.920 1.00 67.12 95 LYS A CA 1
ATOM 764 C C . LYS A 1 95 ? 30.472 4.240 -46.149 1.00 67.12 95 LYS A C 1
ATOM 766 O O . LYS A 1 95 ? 31.118 4.017 -47.157 1.00 67.12 95 LYS A O 1
ATOM 771 N N . ILE A 1 96 ? 29.638 5.278 -46.041 1.00 68.75 96 ILE A N 1
ATOM 772 C CA . ILE A 1 96 ? 29.420 6.236 -47.137 1.00 68.75 96 ILE A CA 1
ATOM 773 C C . ILE A 1 96 ? 30.726 6.960 -47.500 1.00 68.75 96 ILE A C 1
ATOM 775 O O . ILE A 1 96 ? 31.019 7.130 -48.681 1.00 68.75 96 ILE A O 1
ATOM 779 N N . ALA A 1 97 ? 31.529 7.356 -46.506 1.00 63.56 97 ALA A N 1
ATOM 780 C CA . ALA A 1 97 ? 32.833 7.970 -46.747 1.00 63.56 97 ALA A CA 1
ATOM 781 C C . ALA A 1 97 ? 33.809 6.998 -47.435 1.00 63.56 97 ALA A C 1
ATOM 783 O O . ALA A 1 97 ? 34.421 7.365 -48.438 1.00 63.56 97 ALA A O 1
ATOM 784 N N . ASP A 1 98 ? 33.906 5.759 -46.950 1.00 66.38 98 ASP A N 1
ATOM 785 C CA . ASP A 1 98 ? 34.802 4.738 -47.502 1.00 66.38 98 ASP A CA 1
ATOM 786 C C . ASP A 1 98 ? 34.387 4.326 -48.935 1.00 66.38 98 ASP A C 1
ATOM 788 O O . ASP A 1 98 ? 35.240 4.246 -49.821 1.00 66.38 98 ASP A O 1
ATOM 792 N N . ASP A 1 99 ? 33.085 4.166 -49.206 1.00 63.31 99 ASP A N 1
ATOM 793 C CA . ASP A 1 99 ? 32.543 3.871 -50.542 1.00 63.31 99 ASP A CA 1
ATOM 794 C C . ASP A 1 99 ? 32.754 5.048 -51.516 1.00 63.31 99 ASP A C 1
ATOM 796 O O . ASP A 1 99 ? 33.100 4.839 -52.681 1.00 63.31 99 ASP A O 1
ATOM 800 N N . SER A 1 100 ? 32.610 6.296 -51.047 1.00 60.84 100 SER A N 1
ATOM 801 C CA . SER A 1 100 ? 32.889 7.492 -51.860 1.00 60.84 100 SER A CA 1
ATOM 802 C C . SER A 1 100 ? 34.379 7.648 -52.197 1.00 60.84 100 SER A C 1
ATOM 804 O O . SER A 1 100 ? 34.720 8.010 -53.321 1.00 60.84 100 SER A O 1
ATOM 806 N N . ALA A 1 101 ? 35.279 7.295 -51.272 1.00 59.09 101 ALA A N 1
ATOM 807 C CA . ALA A 1 101 ? 36.723 7.307 -51.504 1.00 59.09 101 ALA A CA 1
ATOM 808 C C . ALA A 1 101 ? 37.173 6.171 -52.443 1.00 59.09 101 ALA A C 1
ATOM 810 O O . ALA A 1 101 ? 38.059 6.365 -53.278 1.00 59.09 101 ALA A O 1
ATOM 811 N N . ALA A 1 102 ? 36.547 4.993 -52.353 1.00 57.50 102 ALA A N 1
ATOM 812 C CA . ALA A 1 102 ? 36.795 3.877 -53.264 1.00 57.50 102 ALA A CA 1
ATOM 813 C C . ALA A 1 102 ? 36.280 4.155 -54.692 1.00 57.50 102 ALA A C 1
ATOM 815 O O . ALA A 1 102 ? 36.942 3.781 -55.663 1.00 57.50 102 ALA A O 1
ATOM 816 N N . ALA A 1 103 ? 35.144 4.848 -54.836 1.00 56.53 103 ALA A N 1
ATOM 817 C CA . ALA A 1 103 ? 34.618 5.275 -56.134 1.00 56.53 103 ALA A CA 1
ATOM 818 C C . ALA A 1 103 ? 35.526 6.312 -56.830 1.00 56.53 103 ALA A C 1
ATOM 820 O O . ALA A 1 103 ? 35.774 6.193 -58.030 1.00 56.53 103 ALA A O 1
ATOM 821 N N . GLU A 1 104 ? 36.091 7.268 -56.083 1.00 56.31 104 GLU A N 1
ATOM 822 C CA . GLU A 1 104 ? 37.096 8.223 -56.588 1.00 56.31 104 GLU A CA 1
ATOM 823 C C . GLU A 1 104 ? 38.399 7.513 -57.020 1.00 56.31 104 GLU A C 1
ATOM 825 O O . GLU A 1 104 ? 38.966 7.811 -58.075 1.00 56.31 104 GLU A O 1
ATOM 830 N N . ALA A 1 105 ? 38.848 6.493 -56.276 1.00 55.97 105 ALA A N 1
ATOM 831 C CA . ALA A 1 105 ? 40.037 5.712 -56.633 1.00 55.97 105 ALA A CA 1
ATOM 832 C C . ALA A 1 105 ? 39.835 4.835 -57.889 1.00 55.97 105 ALA A C 1
ATOM 834 O O . ALA A 1 105 ? 40.754 4.694 -58.700 1.00 55.97 105 ALA A O 1
ATOM 835 N N . ALA A 1 106 ? 38.635 4.281 -58.095 1.00 51.88 106 ALA A N 1
ATOM 836 C CA . ALA A 1 106 ? 38.302 3.478 -59.275 1.00 51.88 106 ALA A CA 1
ATOM 837 C C . ALA A 1 106 ? 38.088 4.318 -60.554 1.00 51.88 106 ALA A C 1
ATOM 839 O O . ALA A 1 106 ? 38.224 3.796 -61.661 1.00 51.88 106 ALA A O 1
ATOM 840 N N . GLY A 1 107 ? 37.806 5.621 -60.426 1.00 50.34 107 GLY A N 1
ATOM 841 C CA . GLY A 1 107 ? 37.637 6.547 -61.553 1.00 50.34 107 GLY A CA 1
ATOM 842 C C . GLY A 1 107 ? 38.934 6.994 -62.245 1.00 50.34 107 GLY A C 1
ATOM 843 O O . GLY A 1 107 ? 38.869 7.612 -63.307 1.00 50.34 107 GLY A O 1
ATOM 844 N N . THR A 1 108 ? 40.117 6.670 -61.708 1.00 49.28 108 THR A N 1
ATOM 845 C CA . THR A 1 108 ? 41.401 7.237 -62.186 1.00 49.28 108 THR A CA 1
ATOM 846 C C . THR A 1 108 ? 42.158 6.343 -63.185 1.00 49.28 108 THR A C 1
ATOM 848 O O . THR A 1 108 ? 43.371 6.452 -63.340 1.00 49.28 108 THR A O 1
ATOM 851 N N . SER A 1 109 ? 41.476 5.455 -63.915 1.00 50.53 109 SER A N 1
ATOM 852 C CA . SER A 1 109 ? 42.121 4.683 -64.988 1.00 50.53 109 SER A CA 1
ATOM 853 C C . SER A 1 109 ? 41.269 4.620 -66.252 1.00 50.53 109 SER A C 1
ATOM 855 O O . SER A 1 109 ? 40.532 3.668 -66.501 1.00 50.53 109 SER A O 1
ATOM 857 N N . ARG A 1 110 ? 41.416 5.639 -67.104 1.00 40.91 110 ARG A N 1
ATOM 858 C CA . ARG A 1 110 ? 41.273 5.461 -68.552 1.00 40.91 110 ARG A CA 1
ATOM 859 C C . ARG A 1 110 ? 42.382 6.239 -69.253 1.00 40.91 110 ARG A C 1
ATOM 861 O O . ARG A 1 110 ? 42.430 7.463 -69.192 1.00 40.91 110 ARG A O 1
ATOM 868 N N . GLY A 1 111 ? 43.314 5.482 -69.825 1.00 37.91 111 GLY A N 1
ATOM 869 C CA . GLY A 1 111 ? 44.556 5.962 -70.414 1.00 37.91 111 GLY A CA 1
ATOM 870 C C . GLY A 1 111 ? 44.390 6.924 -71.595 1.00 37.91 111 GLY A C 1
ATOM 871 O O . GLY A 1 111 ? 43.425 6.858 -72.352 1.00 37.91 111 GLY A O 1
ATOM 872 N N . ASN A 1 112 ? 45.367 7.833 -71.664 1.00 46.03 112 ASN A N 1
ATOM 873 C CA . ASN A 1 112 ? 46.105 8.335 -72.830 1.00 46.03 112 ASN A CA 1
ATOM 874 C C . ASN A 1 112 ? 45.494 8.219 -74.249 1.00 46.03 112 ASN A C 1
ATOM 876 O O . ASN A 1 112 ? 45.238 7.140 -74.766 1.00 46.03 112 ASN A O 1
ATOM 880 N N . THR A 1 113 ? 45.454 9.338 -74.981 1.00 43.69 113 THR A N 1
ATOM 881 C CA . THR A 1 113 ? 46.444 9.670 -76.035 1.00 43.69 113 THR A CA 1
ATOM 882 C C . THR A 1 113 ? 46.117 11.021 -76.695 1.00 43.69 113 THR A C 1
ATOM 884 O O . THR A 1 113 ? 44.988 11.285 -77.085 1.00 43.69 113 THR A O 1
ATOM 887 N N . GLU A 1 114 ? 47.140 11.879 -76.705 1.00 37.56 114 GLU A N 1
ATOM 888 C CA . GLU A 1 114 ? 47.533 12.894 -77.699 1.00 37.56 114 GLU A CA 1
ATOM 889 C C . GLU A 1 114 ? 46.489 13.599 -78.586 1.00 37.56 114 GLU A C 1
ATOM 891 O O . GLU A 1 114 ? 45.777 12.984 -79.371 1.00 37.56 114 GLU A O 1
ATOM 896 N N . GLY A 1 115 ? 46.567 14.938 -78.605 1.00 40.00 115 GLY A N 1
ATOM 897 C CA . GLY A 1 115 ? 46.120 15.728 -79.756 1.00 40.00 115 GLY A CA 1
ATOM 898 C C . GLY A 1 115 ? 45.633 17.136 -79.426 1.00 40.00 115 GLY A C 1
ATOM 899 O O . GLY A 1 115 ? 44.461 17.335 -79.147 1.00 40.00 115 GLY A O 1
ATOM 900 N N . HIS A 1 116 ? 46.558 18.095 -79.471 1.00 48.56 116 HIS A N 1
ATOM 901 C CA . HIS A 1 116 ? 46.404 19.532 -79.748 1.00 48.56 116 HIS A CA 1
ATOM 902 C C . HIS A 1 116 ? 44.981 20.118 -79.912 1.00 48.56 116 HIS A C 1
ATOM 904 O O . HIS A 1 116 ? 44.251 19.740 -80.817 1.00 48.56 116 HIS A O 1
ATOM 910 N N . HIS A 1 117 ? 44.654 21.162 -79.141 1.00 43.09 117 HIS A N 1
ATOM 911 C CA . HIS A 1 117 ? 44.469 22.550 -79.615 1.00 43.09 117 HIS A CA 1
ATOM 912 C C . HIS A 1 117 ? 43.844 23.416 -78.506 1.00 43.09 117 HIS A C 1
ATOM 914 O O . HIS A 1 117 ? 42.890 23.039 -77.833 1.00 43.09 117 HIS A O 1
ATOM 920 N N . ALA A 1 118 ? 44.423 24.598 -78.310 1.00 48.91 118 ALA A N 1
ATOM 921 C CA . ALA A 1 118 ? 43.975 25.608 -77.365 1.00 48.91 118 ALA A CA 1
ATOM 922 C C . ALA A 1 118 ? 42.700 26.330 -77.842 1.00 48.91 118 ALA A C 1
ATOM 924 O O . ALA A 1 118 ? 42.671 26.825 -78.964 1.00 48.91 118 ALA A O 1
ATOM 925 N N . ALA A 1 119 ? 41.706 26.451 -76.960 1.00 50.91 119 ALA A N 1
ATOM 926 C CA . ALA A 1 119 ? 40.721 27.539 -76.846 1.00 50.91 119 ALA A CA 1
ATOM 927 C C . ALA A 1 119 ? 39.848 27.178 -75.627 1.00 50.91 119 ALA A C 1
ATOM 929 O O . ALA A 1 119 ? 39.228 26.127 -75.602 1.00 50.91 119 ALA A O 1
ATOM 930 N N . GLY A 1 120 ? 39.830 27.896 -74.511 1.00 51.84 120 GLY A N 1
ATOM 931 C CA . GLY A 1 120 ? 39.706 29.337 -74.398 1.00 51.84 120 GLY A CA 1
ATOM 932 C C . GLY A 1 120 ? 38.384 29.622 -73.695 1.00 51.84 120 GLY A C 1
ATOM 933 O O . GLY A 1 120 ? 37.460 30.078 -74.342 1.00 51.84 120 GLY A O 1
ATOM 934 N N . TRP A 1 121 ? 38.288 29.326 -72.395 1.00 48.03 121 TRP A N 1
ATOM 935 C CA . TRP A 1 121 ? 37.244 29.866 -71.520 1.00 48.03 121 TRP A CA 1
ATOM 936 C C . TRP A 1 121 ? 37.806 30.026 -70.108 1.00 48.03 121 TRP A C 1
ATOM 938 O O . TRP A 1 121 ? 38.242 29.064 -69.479 1.00 48.03 121 TRP A O 1
ATOM 948 N N . ARG A 1 122 ? 37.836 31.273 -69.632 1.00 50.69 122 ARG A N 1
ATOM 949 C CA . ARG A 1 122 ? 38.264 31.655 -68.284 1.00 50.69 122 ARG A CA 1
ATOM 950 C C . ARG A 1 122 ? 37.033 32.198 -67.551 1.00 50.69 122 ARG A C 1
ATOM 952 O O . ARG A 1 122 ? 36.509 33.219 -67.991 1.00 50.69 122 ARG A O 1
ATOM 959 N N . PRO A 1 123 ? 36.548 31.565 -66.471 1.00 50.06 123 PRO A N 1
ATOM 960 C CA . PRO A 1 123 ? 35.483 32.145 -65.661 1.00 50.06 123 PRO A CA 1
ATOM 961 C C . PRO A 1 123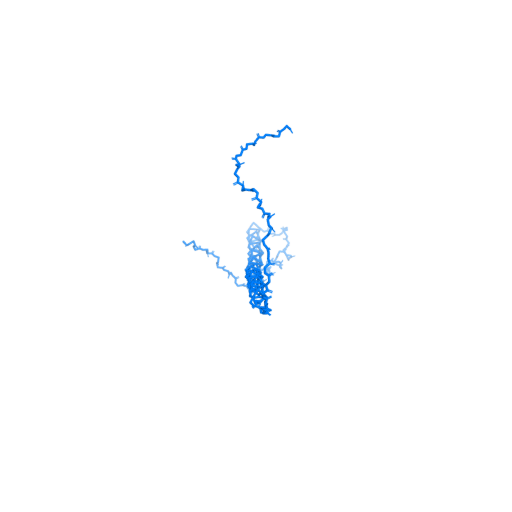 ? 36.050 33.294 -64.800 1.00 50.06 123 PRO A C 1
ATOM 963 O O . PRO A 1 123 ? 37.191 33.194 -64.336 1.00 50.06 123 PRO A O 1
ATOM 966 N N . PRO A 1 124 ? 35.312 34.398 -64.589 1.00 48.50 124 PRO A N 1
ATOM 967 C CA . PRO A 1 124 ? 35.789 35.498 -63.760 1.00 48.50 124 PRO A CA 1
ATOM 968 C C . PRO A 1 124 ? 35.748 35.143 -62.267 1.00 48.50 124 PRO A C 1
ATOM 970 O O . PRO A 1 124 ? 34.815 34.510 -61.774 1.00 48.50 124 PRO A O 1
ATOM 973 N N . SER A 1 125 ? 36.795 35.567 -61.557 1.00 50.44 125 SER A N 1
ATOM 974 C CA . SER A 1 125 ? 36.991 35.337 -60.128 1.00 50.44 125 SER A CA 1
ATOM 975 C C . SER A 1 125 ? 36.008 36.121 -59.260 1.00 50.44 125 SER A C 1
ATOM 977 O O . SER A 1 125 ? 35.794 37.318 -59.431 1.00 50.44 125 SER A O 1
ATOM 979 N N . ARG A 1 126 ? 35.500 35.409 -58.257 1.00 50.16 126 ARG A N 1
ATOM 980 C CA . ARG A 1 126 ? 34.801 35.875 -57.059 1.00 50.16 126 ARG A CA 1
ATOM 981 C C . ARG A 1 126 ? 35.609 36.927 -56.282 1.00 50.16 126 ARG A C 1
ATOM 983 O O . ARG A 1 126 ? 36.733 36.651 -55.874 1.00 50.16 126 ARG A O 1
ATOM 990 N N . SER A 1 127 ? 34.996 38.081 -56.027 1.00 46.94 127 SER A N 1
ATOM 991 C CA . SER A 1 127 ? 35.142 38.992 -54.867 1.00 46.94 127 SER A CA 1
ATOM 992 C C . SER A 1 127 ? 34.195 40.161 -55.169 1.00 46.94 127 SER A C 1
ATOM 994 O O . SER A 1 127 ? 34.324 40.772 -56.219 1.00 46.94 127 SER A O 1
ATOM 996 N N . SER A 1 128 ? 33.115 40.402 -54.430 1.00 41.78 128 SER A N 1
ATOM 997 C CA . SER A 1 128 ? 33.117 40.773 -53.015 1.00 41.78 128 SER A CA 1
ATOM 998 C C . SER A 1 128 ? 31.748 40.478 -52.374 1.00 41.78 128 SER A C 1
ATOM 1000 O O . SER A 1 128 ? 30.712 40.691 -52.993 1.00 41.78 128 SER A O 1
ATOM 1002 N N . GLN A 1 129 ? 31.739 39.996 -51.130 1.00 40.16 129 GLN A N 1
ATOM 1003 C CA . GLN A 1 129 ? 30.660 40.293 -50.165 1.00 40.16 129 GLN A CA 1
ATOM 1004 C C . GLN A 1 129 ? 30.951 41.667 -49.515 1.00 40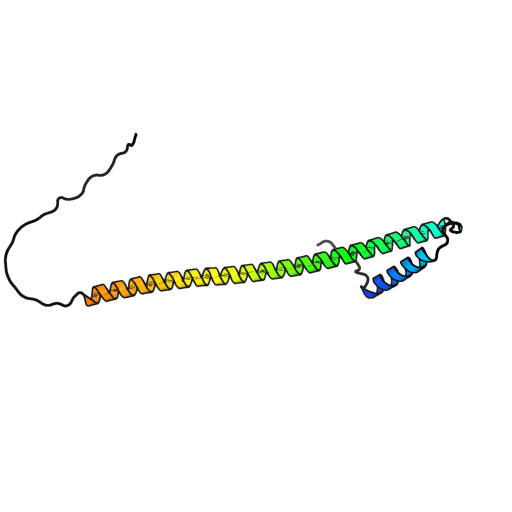.16 129 GLN A C 1
ATOM 1006 O O . GLN A 1 129 ? 32.094 42.110 -49.666 1.00 40.16 129 GLN A O 1
ATOM 1011 N N . PRO A 1 130 ? 30.069 42.291 -48.698 1.00 51.72 130 PRO A N 1
ATOM 1012 C CA . PRO A 1 130 ? 28.654 42.028 -48.352 1.00 51.72 130 PRO A CA 1
ATOM 1013 C C . PRO A 1 130 ? 27.749 43.289 -48.507 1.00 51.72 130 PRO A C 1
ATOM 1015 O O . PRO A 1 130 ? 28.253 44.333 -48.886 1.00 51.72 130 PRO A O 1
ATOM 1018 N N . GLU A 1 131 ? 26.441 43.179 -48.213 1.00 42.41 131 GLU A N 1
ATOM 1019 C CA . GLU A 1 131 ? 25.556 44.152 -47.498 1.00 42.41 131 GLU A CA 1
ATOM 1020 C C . GLU A 1 131 ? 24.082 43.938 -47.909 1.00 42.41 131 GLU A C 1
ATOM 1022 O O . GLU A 1 131 ? 23.752 43.936 -49.089 1.00 42.41 131 GLU A O 1
ATOM 1027 N N . VAL A 1 132 ? 23.262 43.348 -47.030 1.00 51.84 132 VAL A N 1
ATOM 1028 C CA . VAL A 1 132 ? 22.189 43.987 -46.224 1.00 51.84 132 VAL A CA 1
ATOM 1029 C C . VAL A 1 132 ? 21.280 44.936 -47.023 1.00 51.84 132 VAL A C 1
ATOM 1031 O O . VAL A 1 132 ? 21.700 46.002 -47.446 1.00 51.84 132 VAL A O 1
ATOM 1034 N N . ASP A 1 133 ? 20.049 44.513 -47.312 1.00 42.72 133 ASP A N 1
ATOM 1035 C CA . ASP A 1 133 ? 18.823 44.942 -46.617 1.00 42.72 133 ASP A CA 1
ATOM 1036 C C . ASP A 1 133 ? 17.588 44.472 -47.405 1.00 42.72 133 ASP A C 1
ATOM 1038 O O . ASP A 1 133 ? 17.513 44.572 -48.631 1.00 42.72 133 ASP A O 1
ATOM 1042 N N . THR A 1 134 ? 16.613 43.936 -46.680 1.00 50.59 134 THR A N 1
ATOM 1043 C CA . THR A 1 134 ? 15.276 43.577 -47.176 1.00 50.59 134 THR A CA 1
ATOM 1044 C C . THR A 1 134 ? 14.268 44.588 -46.640 1.00 50.59 134 THR A C 1
ATOM 1046 O O . THR A 1 134 ? 14.291 44.826 -45.432 1.00 50.59 134 THR A O 1
ATOM 1049 N N . PRO A 1 135 ? 13.355 45.129 -47.462 1.00 65.56 135 PRO A N 1
ATOM 1050 C CA . PRO A 1 135 ? 12.071 45.611 -46.969 1.00 65.56 135 PRO A CA 1
ATOM 1051 C C . PRO A 1 135 ? 11.087 44.456 -46.724 1.00 65.56 135 PRO A C 1
ATOM 1053 O O . PRO A 1 135 ? 11.128 43.457 -47.482 1.00 65.56 135 PRO A O 1
#